Protein AF-A0A960BAF8-F1 (afdb_monomer_lite)

pLDDT: mean 90.27, std 12.0, range [37.5, 98.38]

Secondary structure (DSSP, 8-state):
-HHHHTT-----------TT------EETTEEPPHHHHHHHHHHHHHHHHHHHHHHTTS--SB-TTSPBPSS-HHHHHHHHHHHHHT---

Sequence (90 aa):
KAFTDAGIIVMAGTEHNTLDRIPIEVACVDGPASASARKAFWEATCVVAAHQHEVGEGRPGYVDRAGVRTAIPTAALVELGSALITKEHR

Structure (mmCIF, N/CA/C/O backbone):
data_AF-A0A960BAF8-F1
#
_entry.id   AF-A0A960BAF8-F1
#
loop_
_atom_site.group_PDB
_atom_site.id
_atom_site.type_symbol
_atom_site.label_atom_id
_atom_site.label_alt_id
_atom_site.label_comp_id
_atom_site.label_asym_id
_atom_site.label_entity_id
_atom_site.label_seq_id
_atom_site.pdbx_PDB_ins_code
_atom_site.Cartn_x
_atom_site.Cartn_y
_atom_site.Cartn_z
_atom_site.occupancy
_atom_site.B_iso_or_equiv
_atom_site.auth_seq_id
_atom_site.auth_comp_id
_atom_site.auth_asym_id
_atom_site.auth_atom_id
_atom_site.pdbx_PDB_model_num
ATOM 1 N N . LYS A 1 1 ? -2.553 -11.349 -9.995 1.00 59.16 1 LYS A N 1
ATOM 2 C CA . LYS A 1 1 ? -3.956 -11.767 -9.769 1.00 59.16 1 LYS A CA 1
ATOM 3 C C . LYS A 1 1 ? -4.076 -12.722 -8.587 1.00 59.16 1 LYS A C 1
ATOM 5 O O . LYS A 1 1 ? -4.766 -12.355 -7.658 1.00 59.16 1 LYS A O 1
ATOM 10 N N . ALA A 1 2 ? -3.307 -13.818 -8.515 1.00 80.38 2 ALA A N 1
ATOM 11 C CA . ALA A 1 2 ? -3.355 -14.765 -7.384 1.00 80.38 2 ALA A CA 1
ATOM 12 C C . ALA A 1 2 ? -3.439 -14.123 -5.975 1.00 80.38 2 ALA A C 1
ATOM 14 O O . ALA A 1 2 ? -4.324 -14.474 -5.208 1.00 80.38 2 ALA A O 1
ATOM 15 N N . PHE A 1 3 ? -2.583 -13.142 -5.654 1.00 85.88 3 PHE A N 1
ATOM 16 C CA . PHE A 1 3 ? -2.620 -12.459 -4.350 1.00 85.88 3 PHE A CA 1
ATOM 17 C C . PHE A 1 3 ? -3.848 -11.558 -4.158 1.00 85.88 3 PHE A C 1
ATOM 19 O O . PHE A 1 3 ? -4.547 -11.678 -3.157 1.00 85.88 3 PHE A O 1
ATOM 26 N N . THR A 1 4 ? -4.148 -10.690 -5.126 1.00 81.69 4 THR A N 1
ATOM 27 C CA . THR A 1 4 ? -5.285 -9.759 -5.038 1.00 81.69 4 THR A CA 1
ATOM 28 C C . THR A 1 4 ? -6.624 -10.488 -4.989 1.00 81.69 4 THR A C 1
ATOM 30 O O . THR A 1 4 ? -7.515 -10.083 -4.250 1.00 81.69 4 THR A O 1
ATOM 33 N N . ASP A 1 5 ? -6.747 -11.592 -5.726 1.00 85.38 5 ASP A N 1
ATOM 34 C CA . ASP A 1 5 ? -7.950 -12.428 -5.748 1.00 85.38 5 ASP A CA 1
ATOM 35 C C . ASP A 1 5 ? -8.118 -13.191 -4.419 1.00 85.38 5 ASP A C 1
ATOM 37 O O . ASP A 1 5 ? -9.236 -13.487 -4.011 1.00 85.38 5 ASP A O 1
ATOM 41 N N . ALA A 1 6 ? -7.015 -13.441 -3.702 1.00 89.38 6 ALA A N 1
ATOM 42 C CA . ALA A 1 6 ? -7.007 -13.977 -2.341 1.00 89.38 6 ALA A CA 1
ATOM 43 C C . ALA A 1 6 ? -7.219 -12.901 -1.251 1.00 89.38 6 ALA A C 1
ATOM 45 O O . ALA A 1 6 ? -7.098 -13.197 -0.064 1.00 89.38 6 ALA A O 1
ATOM 46 N N . GLY A 1 7 ? -7.506 -11.649 -1.628 1.00 86.75 7 GLY A N 1
ATOM 47 C CA . GLY A 1 7 ? -7.693 -10.542 -0.685 1.00 86.75 7 GLY A CA 1
ATOM 48 C C . GLY A 1 7 ? -6.393 -9.969 -0.107 1.00 86.75 7 GLY A C 1
ATOM 49 O O . GLY A 1 7 ? -6.438 -9.201 0.852 1.00 86.75 7 GLY A O 1
ATOM 50 N N . ILE A 1 8 ? -5.238 -10.314 -0.683 1.00 91.19 8 ILE A N 1
ATOM 51 C CA . ILE A 1 8 ? -3.924 -9.815 -0.267 1.00 91.19 8 ILE A CA 1
ATOM 52 C C . ILE A 1 8 ? -3.570 -8.581 -1.102 1.00 91.19 8 ILE A C 1
ATOM 54 O O . ILE A 1 8 ? -3.485 -8.649 -2.332 1.00 91.19 8 ILE A O 1
ATOM 58 N N . ILE A 1 9 ? -3.319 -7.455 -0.431 1.00 94.69 9 ILE A N 1
ATOM 59 C CA . ILE A 1 9 ? -2.721 -6.274 -1.063 1.00 94.69 9 ILE A CA 1
ATOM 60 C C . ILE A 1 9 ? -1.202 -6.440 -1.119 1.00 94.69 9 ILE A C 1
ATOM 62 O O . ILE A 1 9 ? -0.588 -6.927 -0.171 1.00 94.69 9 ILE A O 1
ATOM 66 N N . VAL A 1 10 ? -0.592 -6.036 -2.230 1.00 94.50 10 VAL A N 1
ATOM 67 C CA . VAL A 1 10 ? 0.859 -6.117 -2.424 1.00 94.50 10 VAL A CA 1
ATOM 68 C C . VAL A 1 10 ? 1.359 -4.733 -2.784 1.00 94.50 10 VAL A C 1
ATOM 70 O O . VAL A 1 10 ? 0.975 -4.192 -3.817 1.00 94.50 10 VAL A O 1
ATOM 73 N N . MET A 1 11 ? 2.215 -4.178 -1.935 1.00 93.94 11 MET A N 1
ATOM 74 C CA . MET A 1 11 ? 2.928 -2.936 -2.204 1.00 93.94 11 MET A CA 1
ATOM 75 C C . MET A 1 11 ? 4.353 -3.257 -2.644 1.00 93.94 11 MET A C 1
ATOM 77 O O . MET A 1 11 ? 4.954 -4.209 -2.149 1.00 93.94 11 MET A O 1
ATOM 81 N N . ALA A 1 12 ? 4.896 -2.443 -3.541 1.00 92.38 12 ALA A N 1
ATOM 82 C CA . ALA A 1 12 ? 6.318 -2.423 -3.832 1.00 92.38 12 ALA A CA 1
ATOM 83 C C . ALA A 1 12 ? 6.827 -0.986 -3.763 1.00 92.38 12 ALA A C 1
ATOM 85 O O . ALA A 1 12 ? 6.127 -0.046 -4.137 1.00 92.38 12 ALA A O 1
ATOM 86 N N . GLY A 1 13 ? 8.060 -0.843 -3.303 1.00 88.62 13 GLY A N 1
ATOM 87 C CA . GLY A 1 13 ? 8.805 0.402 -3.291 1.00 88.62 13 GLY A CA 1
ATOM 88 C C . GLY A 1 13 ? 10.284 0.081 -3.430 1.00 88.62 13 GLY A C 1
ATOM 89 O O . GLY A 1 13 ? 10.705 -1.059 -3.222 1.00 88.62 13 GLY A O 1
ATOM 90 N N . THR A 1 14 ? 11.073 1.073 -3.813 1.00 86.56 14 THR A N 1
ATOM 91 C CA . THR A 1 14 ? 12.527 0.941 -3.846 1.00 86.56 14 THR A CA 1
ATOM 92 C C . THR A 1 14 ? 13.096 1.261 -2.473 1.00 86.56 14 THR A C 1
ATOM 94 O O . THR A 1 14 ? 12.717 2.265 -1.870 1.00 86.56 14 THR A O 1
ATOM 97 N N . GLU A 1 15 ? 14.051 0.467 -1.997 1.00 76.56 15 GLU A N 1
ATOM 98 C CA . GLU A 1 15 ? 14.870 0.837 -0.843 1.00 76.56 15 GLU A CA 1
ATOM 99 C C . GLU A 1 15 ? 15.907 1.882 -1.289 1.00 76.56 15 GLU A C 1
ATOM 101 O O . GLU A 1 15 ? 17.069 1.581 -1.549 1.00 76.56 15 GLU A O 1
ATOM 106 N N . HIS A 1 16 ? 15.455 3.122 -1.475 1.00 71.25 16 HIS A N 1
ATOM 107 C CA . HIS A 1 16 ? 16.309 4.243 -1.849 1.00 71.25 16 HIS A CA 1
ATOM 108 C C . HIS A 1 16 ? 16.118 5.382 -0.850 1.00 71.25 16 HIS A C 1
ATOM 110 O O . HIS A 1 16 ? 15.244 6.228 -1.002 1.00 71.25 16 HIS A O 1
ATOM 116 N N . ASN A 1 17 ? 16.938 5.380 0.200 1.00 66.38 17 ASN A N 1
ATOM 117 C CA . ASN A 1 17 ? 16.852 6.330 1.313 1.00 66.38 17 ASN A CA 1
ATOM 118 C C . ASN A 1 17 ? 17.933 7.423 1.224 1.00 66.38 17 ASN A C 1
ATOM 120 O O . ASN A 1 17 ? 18.596 7.733 2.214 1.00 66.38 17 ASN A O 1
ATOM 124 N N . THR A 1 18 ? 18.153 7.993 0.037 1.00 70.88 18 THR A N 1
ATOM 125 C CA . THR A 1 18 ? 19.061 9.141 -0.123 1.00 70.88 18 THR A CA 1
ATOM 126 C C . THR A 1 18 ? 18.410 10.421 0.409 1.00 70.88 18 THR A C 1
ATOM 128 O O . THR A 1 18 ? 17.188 10.580 0.365 1.00 70.88 18 THR A O 1
ATOM 131 N N . LEU A 1 19 ? 19.224 11.355 0.919 1.00 73.00 19 LEU A N 1
ATOM 132 C CA . LEU A 1 19 ? 18.740 12.647 1.435 1.00 73.00 19 LEU A CA 1
ATOM 133 C C . LEU A 1 19 ? 17.956 13.441 0.381 1.00 73.00 19 LEU A C 1
ATOM 135 O O . LEU A 1 19 ? 17.026 14.166 0.730 1.00 73.00 19 LEU A O 1
ATOM 139 N N . ASP A 1 20 ? 18.301 13.248 -0.890 1.00 76.19 20 ASP A N 1
ATOM 140 C CA . ASP A 1 20 ? 17.730 13.961 -2.029 1.00 76.19 20 ASP A CA 1
ATOM 141 C C . ASP A 1 20 ? 16.313 13.485 -2.395 1.00 76.19 20 ASP A C 1
ATOM 143 O O . ASP A 1 20 ? 15.658 14.111 -3.227 1.00 76.19 20 ASP A O 1
ATOM 147 N N . ARG A 1 21 ? 15.818 12.398 -1.772 1.00 74.00 21 ARG A N 1
ATOM 148 C CA . ARG A 1 21 ? 14.465 11.838 -1.979 1.00 74.00 21 ARG A CA 1
ATOM 149 C C . ARG A 1 21 ? 14.124 11.632 -3.458 1.00 74.00 21 ARG A C 1
ATOM 151 O O . ARG A 1 21 ? 12.985 11.836 -3.878 1.00 74.00 21 ARG A O 1
ATOM 158 N N . ILE A 1 22 ? 15.122 11.244 -4.248 1.00 79.62 22 ILE A N 1
ATOM 159 C CA . ILE A 1 22 ? 14.962 11.046 -5.687 1.00 79.62 22 ILE A CA 1
ATOM 160 C C . ILE A 1 22 ? 14.025 9.849 -5.893 1.00 79.62 22 ILE A C 1
ATOM 162 O O . ILE A 1 22 ? 14.334 8.754 -5.413 1.00 79.62 22 ILE A O 1
ATOM 166 N N . PRO A 1 23 ? 12.885 10.024 -6.585 1.00 78.44 23 PRO A N 1
ATOM 167 C CA . PRO A 1 23 ? 11.982 8.920 -6.847 1.00 78.44 23 PRO A CA 1
ATOM 168 C C . PRO A 1 23 ? 12.642 7.944 -7.820 1.00 78.44 23 PRO A C 1
ATOM 170 O O . PRO A 1 23 ? 13.117 8.338 -8.886 1.00 78.44 23 PRO A O 1
ATOM 173 N N . ILE A 1 24 ? 12.643 6.662 -7.462 1.00 84.69 24 ILE A N 1
ATOM 174 C CA . ILE A 1 24 ? 13.061 5.583 -8.353 1.00 84.69 24 ILE A CA 1
ATOM 175 C C . ILE A 1 24 ? 11.831 4.759 -8.710 1.00 84.69 24 ILE A C 1
ATOM 177 O O . ILE A 1 24 ? 11.079 4.314 -7.842 1.00 84.69 24 ILE A O 1
ATOM 181 N N . GLU A 1 25 ? 11.620 4.566 -10.008 1.00 87.06 25 GLU A N 1
ATOM 182 C CA . GLU A 1 25 ? 10.543 3.720 -10.497 1.00 87.06 25 GLU A CA 1
ATOM 183 C C . GLU A 1 25 ? 10.833 2.246 -10.183 1.00 87.06 25 GLU A C 1
ATOM 185 O O . GLU A 1 25 ? 11.929 1.736 -10.422 1.00 87.06 25 GLU A O 1
ATOM 190 N N . VAL A 1 26 ? 9.829 1.539 -9.659 1.00 90.38 26 VAL A N 1
ATOM 191 C CA . VAL A 1 26 ? 9.911 0.090 -9.452 1.00 90.38 26 VAL A CA 1
ATOM 192 C C . VAL A 1 26 ? 9.877 -0.612 -10.811 1.00 90.38 26 VAL A C 1
ATOM 194 O O . VAL A 1 26 ? 8.866 -0.581 -11.516 1.00 90.38 26 VAL A O 1
ATOM 197 N N . ALA A 1 27 ? 10.961 -1.307 -11.142 1.00 91.81 27 ALA A N 1
ATOM 198 C CA . ALA A 1 27 ? 11.109 -2.080 -12.369 1.00 91.81 27 ALA A CA 1
ATOM 199 C C . ALA A 1 27 ? 11.618 -3.503 -12.086 1.00 91.81 27 ALA A C 1
ATOM 201 O O . ALA A 1 27 ? 12.133 -3.804 -11.009 1.00 91.81 27 ALA A O 1
ATOM 202 N N . CYS A 1 28 ? 11.449 -4.388 -13.064 1.00 92.19 28 CYS A N 1
ATOM 203 C CA . CYS A 1 28 ? 12.067 -5.707 -13.096 1.00 92.19 28 CYS A CA 1
ATOM 204 C C . CYS A 1 28 ? 13.470 -5.608 -13.723 1.00 92.19 28 CYS A C 1
ATOM 206 O O . CYS A 1 28 ? 13.782 -4.658 -14.440 1.00 92.19 28 CYS A O 1
ATOM 208 N N . VAL A 1 29 ? 14.326 -6.602 -13.471 1.00 90.56 29 VAL A N 1
ATOM 209 C CA . VAL A 1 29 ? 15.700 -6.640 -14.018 1.00 90.56 29 VAL A CA 1
ATOM 210 C C . VAL A 1 29 ? 15.706 -6.621 -15.553 1.00 90.56 29 VAL A C 1
ATOM 212 O O . VAL A 1 29 ? 16.630 -6.103 -16.170 1.00 90.56 29 VAL A O 1
ATOM 215 N N . ASP A 1 30 ? 14.664 -7.171 -16.166 1.00 93.94 30 ASP A N 1
ATOM 216 C CA . ASP A 1 30 ? 14.483 -7.346 -17.604 1.00 93.94 30 ASP A CA 1
ATOM 217 C C . ASP A 1 30 ? 13.489 -6.351 -18.231 1.00 93.94 30 ASP A C 1
ATOM 219 O O . ASP A 1 30 ? 13.149 -6.482 -19.407 1.00 93.94 30 ASP A O 1
ATOM 223 N N . GLY A 1 31 ? 13.028 -5.339 -17.486 1.00 94.50 31 GLY A N 1
ATOM 224 C CA . GLY A 1 31 ? 12.132 -4.313 -18.019 1.00 94.50 31 GLY A CA 1
ATOM 225 C C . GLY A 1 31 ? 11.141 -3.745 -17.000 1.00 94.50 31 GLY A C 1
ATOM 226 O O . GLY A 1 31 ? 11.278 -3.943 -15.797 1.00 94.50 31 GLY A O 1
ATOM 227 N N . PRO A 1 32 ? 10.113 -3.008 -17.448 1.00 94.94 32 PRO A N 1
ATOM 228 C CA . PRO A 1 32 ? 9.129 -2.427 -16.543 1.00 94.94 32 PRO A CA 1
ATOM 229 C C . PRO A 1 32 ? 8.284 -3.508 -15.859 1.00 94.94 32 PRO A C 1
ATOM 231 O O . PRO A 1 32 ? 7.949 -4.534 -16.456 1.00 94.94 32 PRO A O 1
ATOM 234 N N . ALA A 1 33 ? 7.837 -3.237 -14.631 1.00 93.94 33 ALA A N 1
ATOM 235 C CA . ALA A 1 33 ? 6.852 -4.090 -13.974 1.00 93.94 33 ALA A CA 1
ATOM 236 C C . ALA A 1 33 ? 5.574 -4.200 -14.828 1.00 93.94 33 ALA A C 1
ATOM 238 O O . ALA A 1 33 ? 5.131 -3.220 -15.436 1.00 93.94 33 ALA A O 1
ATOM 239 N N . SER A 1 34 ? 4.944 -5.381 -14.854 1.00 93.69 34 SER A N 1
ATOM 240 C CA . SER A 1 34 ? 3.702 -5.605 -15.614 1.00 93.69 34 SER A CA 1
ATOM 241 C C . SER A 1 34 ? 2.594 -4.613 -15.230 1.00 93.69 34 SER A C 1
ATOM 243 O O . SER A 1 34 ? 2.507 -4.178 -14.081 1.00 93.69 34 SER A O 1
ATOM 245 N N . ALA A 1 35 ? 1.677 -4.306 -16.155 1.00 93.81 35 ALA A N 1
ATOM 246 C CA . ALA A 1 35 ? 0.558 -3.397 -15.877 1.00 93.81 35 ALA A CA 1
ATOM 247 C C . ALA A 1 35 ? -0.291 -3.845 -14.673 1.00 93.81 35 ALA A C 1
ATOM 249 O O . ALA A 1 35 ? -0.704 -3.021 -13.860 1.00 93.81 35 ALA A O 1
ATOM 250 N N . SER A 1 36 ? -0.493 -5.157 -14.510 1.00 93.06 36 SER A N 1
ATOM 251 C CA . SER A 1 36 ? -1.185 -5.713 -13.346 1.00 93.06 36 SER A CA 1
ATOM 252 C C . SER A 1 36 ? -0.424 -5.520 -12.037 1.00 93.06 36 SER A C 1
ATOM 254 O O . SER A 1 36 ? -1.055 -5.270 -11.015 1.00 93.06 36 SER A O 1
ATOM 256 N N . ALA A 1 37 ? 0.908 -5.633 -12.056 1.00 93.31 37 ALA A N 1
ATOM 257 C CA . ALA A 1 37 ? 1.729 -5.410 -10.870 1.00 93.31 37 ALA A CA 1
ATOM 258 C C . ALA A 1 37 ? 1.717 -3.929 -10.481 1.00 93.31 37 ALA A C 1
ATOM 260 O O . ALA A 1 37 ? 1.398 -3.612 -9.343 1.00 93.31 37 ALA A O 1
ATOM 261 N N . ARG A 1 38 ? 1.932 -3.022 -11.445 1.00 94.06 38 ARG A N 1
ATOM 262 C CA . ARG A 1 38 ? 1.861 -1.571 -11.209 1.00 94.06 38 ARG A CA 1
ATOM 263 C C . ARG A 1 38 ? 0.511 -1.145 -10.633 1.00 94.06 38 ARG A C 1
ATOM 265 O O . ARG A 1 38 ? 0.476 -0.375 -9.681 1.00 94.06 38 ARG A O 1
ATOM 272 N N . LYS A 1 39 ? -0.592 -1.689 -11.164 1.00 94.88 39 LYS A N 1
ATOM 273 C CA . LYS A 1 39 ? -1.937 -1.455 -10.619 1.00 94.88 39 LYS A CA 1
ATOM 274 C C . LYS A 1 39 ? -2.044 -1.920 -9.162 1.00 94.88 39 LYS A C 1
ATOM 276 O O . LYS A 1 39 ? -2.509 -1.154 -8.328 1.00 94.88 39 LYS A O 1
ATOM 281 N N . ALA A 1 40 ? -1.592 -3.138 -8.855 1.00 95.38 40 ALA A N 1
ATOM 282 C CA . ALA A 1 40 ? -1.633 -3.668 -7.492 1.00 95.38 40 ALA A CA 1
ATOM 283 C C . ALA A 1 40 ? -0.783 -2.833 -6.519 1.00 95.38 40 ALA A C 1
ATOM 285 O O . ALA A 1 40 ? -1.251 -2.520 -5.427 1.00 95.38 40 ALA A O 1
ATOM 286 N N . PHE A 1 41 ? 0.421 -2.425 -6.935 1.00 95.56 41 PHE A N 1
ATOM 287 C CA . PHE A 1 41 ? 1.308 -1.582 -6.131 1.00 95.56 41 PHE A CA 1
ATOM 288 C C . PHE A 1 41 ? 0.662 -0.231 -5.832 1.00 95.56 41 PHE A C 1
ATOM 290 O O . PHE A 1 41 ? 0.623 0.175 -4.676 1.00 95.56 41 PHE A O 1
ATOM 297 N N . TRP A 1 42 ? 0.090 0.423 -6.846 1.00 95.62 42 TRP A N 1
ATOM 298 C CA . TRP A 1 42 ? -0.623 1.688 -6.675 1.00 95.62 42 TRP A CA 1
ATOM 299 C C . TRP A 1 42 ? -1.806 1.569 -5.707 1.00 95.62 42 TRP A C 1
ATOM 301 O O . TRP A 1 42 ? -1.940 2.374 -4.786 1.00 95.62 42 TRP A O 1
ATOM 311 N N . GLU A 1 43 ? -2.645 0.545 -5.875 1.00 97.19 43 GLU A N 1
ATOM 312 C CA . GLU A 1 43 ? -3.795 0.314 -4.996 1.00 97.19 43 GLU A CA 1
ATOM 313 C C . GLU A 1 43 ? -3.356 0.050 -3.551 1.00 97.19 43 GLU A C 1
ATOM 315 O O . GLU A 1 43 ? -3.933 0.611 -2.622 1.00 97.19 43 GLU A O 1
ATOM 320 N N . ALA A 1 44 ? -2.301 -0.741 -3.341 1.00 97.44 44 ALA A N 1
ATOM 321 C CA . ALA A 1 44 ? -1.758 -0.984 -2.008 1.00 97.44 44 ALA A CA 1
ATOM 322 C C . ALA A 1 44 ? -1.171 0.289 -1.373 1.00 97.44 44 ALA A C 1
ATOM 324 O O . ALA A 1 44 ? -1.393 0.532 -0.186 1.00 97.44 44 ALA A O 1
ATOM 325 N N . THR A 1 45 ? -0.483 1.130 -2.152 1.00 96.81 45 THR A N 1
ATOM 326 C CA .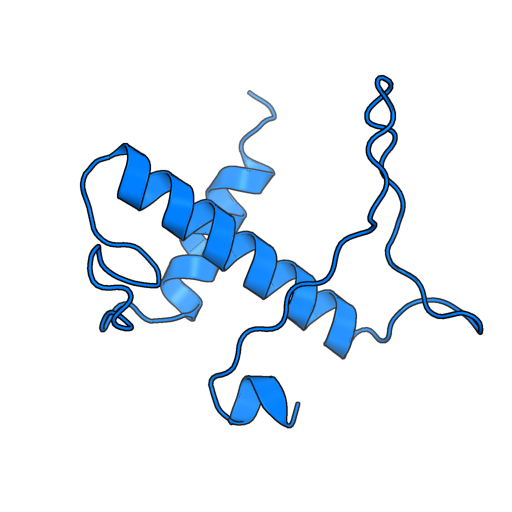 THR A 1 45 ? -0.001 2.443 -1.695 1.00 96.81 45 THR A CA 1
ATOM 327 C C . THR A 1 45 ? -1.160 3.339 -1.263 1.00 96.81 45 THR A C 1
ATOM 329 O O . THR A 1 45 ? -1.099 3.930 -0.186 1.00 96.81 45 THR A O 1
ATOM 332 N N . CYS A 1 46 ? -2.256 3.378 -2.030 1.00 98.00 46 CYS A N 1
ATOM 333 C CA . CYS A 1 46 ? -3.469 4.102 -1.640 1.00 98.00 46 CYS A CA 1
ATOM 334 C C . CYS A 1 46 ? -4.041 3.566 -0.319 1.00 98.00 46 CYS A C 1
ATOM 336 O O . CYS A 1 46 ? -4.334 4.342 0.587 1.00 98.00 46 CYS A O 1
ATOM 338 N N . VAL A 1 47 ? -4.145 2.242 -0.166 1.00 98.31 47 VAL A N 1
ATOM 339 C CA . VAL A 1 47 ? -4.641 1.627 1.075 1.00 98.31 47 VAL A CA 1
ATOM 340 C C . VAL A 1 47 ? -3.789 2.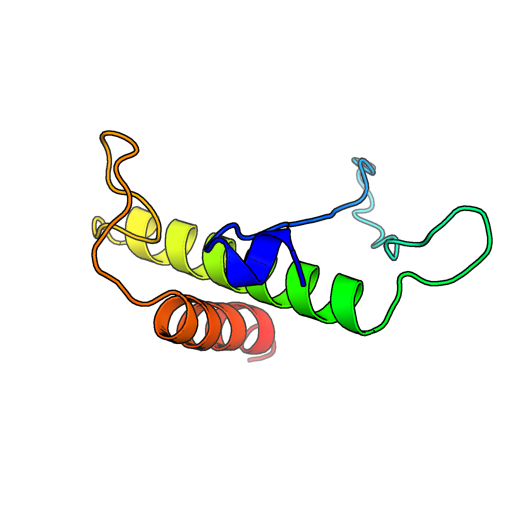018 2.283 1.00 98.31 47 VAL A C 1
ATOM 342 O O . VAL A 1 47 ? -4.339 2.306 3.346 1.00 98.31 47 VAL A O 1
ATOM 345 N N . VAL A 1 48 ? -2.463 2.067 2.136 1.00 97.69 48 VAL A N 1
ATOM 346 C CA . VAL A 1 48 ? -1.581 2.500 3.225 1.00 97.69 48 VAL A CA 1
ATOM 347 C C . VAL A 1 48 ? -1.715 3.990 3.509 1.00 97.69 48 VAL A C 1
ATOM 349 O O . VAL A 1 48 ? -1.824 4.343 4.678 1.00 97.69 48 VAL A O 1
ATOM 352 N N . ALA A 1 49 ? -1.804 4.853 2.495 1.00 97.81 49 ALA A N 1
ATOM 353 C CA . ALA A 1 49 ? -2.057 6.280 2.705 1.00 97.81 49 ALA A CA 1
ATOM 354 C C . ALA A 1 49 ? -3.376 6.521 3.464 1.00 97.81 49 ALA A C 1
ATOM 356 O O . ALA A 1 49 ? -3.395 7.248 4.457 1.00 97.81 49 ALA A O 1
ATOM 357 N N . ALA A 1 50 ? -4.456 5.846 3.060 1.00 98.31 50 ALA A N 1
ATOM 358 C CA . ALA A 1 50 ? -5.740 5.895 3.756 1.00 98.31 50 ALA A CA 1
ATOM 359 C C . ALA A 1 50 ? -5.637 5.373 5.195 1.00 98.31 50 ALA A C 1
ATOM 361 O O . ALA A 1 50 ? -6.161 5.994 6.113 1.00 98.31 50 ALA A O 1
ATOM 362 N N . HIS A 1 51 ? -4.933 4.258 5.417 1.00 98.25 51 HIS A N 1
ATOM 363 C CA . HIS A 1 51 ? -4.729 3.728 6.763 1.00 98.25 51 HIS A CA 1
ATOM 364 C C . HIS A 1 51 ? -3.981 4.715 7.664 1.00 98.25 51 HIS A C 1
ATOM 366 O O . HIS A 1 51 ? -4.424 4.947 8.785 1.00 98.25 51 HIS A O 1
ATOM 372 N N . GLN A 1 52 ? -2.892 5.316 7.178 1.00 98.00 52 GLN A N 1
ATOM 373 C CA . GLN A 1 52 ? -2.129 6.301 7.946 1.00 98.00 52 GLN A CA 1
ATOM 374 C C . GLN A 1 52 ? -2.962 7.551 8.253 1.00 98.00 52 GLN A C 1
ATOM 376 O O . GLN A 1 52 ? -2.914 8.050 9.375 1.00 98.00 52 GLN A O 1
ATOM 381 N N . HIS A 1 53 ? -3.769 8.020 7.296 1.00 98.00 53 HIS A N 1
ATOM 382 C CA . HIS A 1 53 ? -4.686 9.140 7.508 1.00 98.00 53 HIS A CA 1
ATOM 383 C C . HIS A 1 53 ? -5.720 8.839 8.601 1.00 98.00 53 HIS A C 1
ATOM 385 O O . HIS A 1 53 ? -5.833 9.593 9.561 1.00 98.00 53 HIS A O 1
ATOM 391 N N . GLU A 1 54 ? -6.432 7.714 8.500 1.00 98.25 54 GLU A N 1
ATOM 392 C CA . GLU A 1 54 ? -7.445 7.325 9.489 1.00 98.25 54 GLU A CA 1
ATOM 393 C C . GLU A 1 54 ? -6.841 7.159 10.889 1.00 98.25 54 GLU A C 1
ATOM 395 O O . GLU A 1 54 ? -7.391 7.678 11.861 1.00 98.25 54 GLU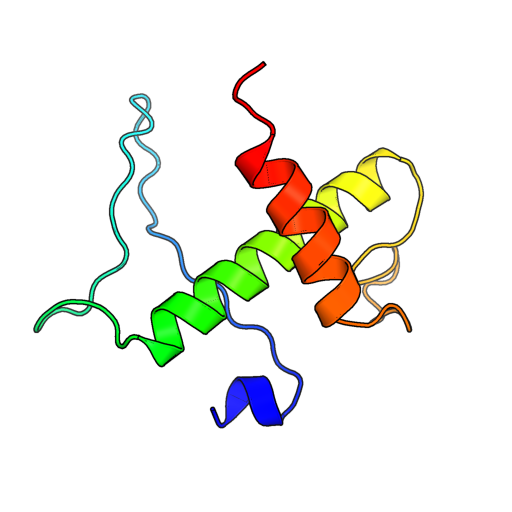 A O 1
ATOM 400 N N . VAL A 1 55 ? -5.674 6.511 10.988 1.00 98.12 55 VAL A N 1
ATOM 401 C CA . VAL A 1 55 ? -4.955 6.342 12.261 1.00 98.12 55 VAL A CA 1
ATOM 402 C C . VAL A 1 55 ? -4.545 7.691 12.855 1.00 98.12 55 VAL A C 1
ATOM 404 O O . VAL A 1 55 ? -4.695 7.883 14.062 1.00 98.12 55 VAL A O 1
ATOM 407 N N . GLY A 1 56 ? -4.075 8.633 12.030 1.00 97.44 56 GLY A N 1
ATOM 408 C CA . GLY A 1 56 ? -3.752 9.999 12.459 1.00 97.44 56 GLY A CA 1
ATOM 409 C C . GLY A 1 56 ? -4.956 10.748 13.036 1.00 97.44 56 GLY A C 1
ATOM 410 O O . GLY A 1 56 ? -4.810 11.525 13.975 1.00 97.44 56 GLY A O 1
ATOM 411 N N . GLU A 1 57 ? -6.153 10.436 12.547 1.00 97.25 57 GLU A N 1
ATOM 412 C CA . GLU A 1 57 ? -7.427 10.982 13.018 1.00 97.25 57 GLU A CA 1
ATOM 413 C C . GLU A 1 57 ? -8.056 10.181 14.181 1.00 97.25 57 GLU A C 1
ATOM 415 O O . GLU A 1 57 ? -9.194 10.433 14.585 1.00 97.25 57 GLU A O 1
ATOM 420 N N . GLY A 1 58 ? -7.351 9.178 14.715 1.00 97.06 58 GLY A N 1
ATOM 421 C CA . GLY A 1 58 ? -7.839 8.327 15.804 1.00 97.06 58 GLY A CA 1
ATOM 422 C C . GLY A 1 58 ? -8.904 7.302 15.392 1.00 97.06 58 GLY A C 1
ATOM 423 O O . GLY A 1 58 ? -9.549 6.711 16.260 1.00 97.06 58 GLY A O 1
ATOM 424 N N . ARG A 1 59 ? -9.095 7.070 14.088 1.00 97.25 59 ARG A N 1
ATOM 425 C CA . ARG A 1 59 ? -10.025 6.083 13.521 1.00 97.25 59 ARG A CA 1
ATOM 426 C C . ARG A 1 59 ? -9.263 4.850 13.004 1.00 97.25 59 ARG A C 1
ATOM 428 O O . ARG A 1 59 ? -8.077 4.930 12.690 1.00 97.25 59 ARG A O 1
ATOM 435 N N . PRO A 1 60 ? -9.894 3.666 12.934 1.00 97.56 60 PRO A N 1
ATOM 436 C CA . PRO A 1 60 ? -9.242 2.487 12.374 1.00 97.56 60 PRO A CA 1
ATOM 437 C C . PRO A 1 60 ? -9.199 2.555 10.837 1.00 97.56 60 PRO A C 1
ATOM 439 O O . PRO A 1 60 ? -10.182 2.918 10.197 1.00 97.56 60 PRO A O 1
ATOM 442 N N . GLY A 1 61 ? -8.070 2.159 10.242 1.00 98.00 61 GLY A N 1
ATOM 443 C CA . GLY A 1 61 ? -7.886 2.108 8.785 1.00 98.00 61 GLY A CA 1
ATOM 444 C C . GLY A 1 61 ? -8.017 0.689 8.220 1.00 98.00 61 GLY A C 1
ATOM 445 O O . GLY A 1 61 ? -8.954 -0.039 8.538 1.00 98.00 61 GLY A O 1
ATOM 446 N N . TYR A 1 62 ? -7.055 0.258 7.392 1.00 97.88 62 TYR A N 1
ATOM 447 C CA . TYR A 1 62 ? -7.005 -1.121 6.873 1.00 97.88 62 TYR A CA 1
ATOM 448 C C . TYR A 1 62 ? -6.996 -2.177 7.995 1.00 97.88 62 TYR A C 1
ATOM 450 O O . TYR A 1 62 ? -7.755 -3.148 7.949 1.00 97.88 62 TYR A O 1
ATOM 458 N N . VAL A 1 63 ? -6.196 -1.951 9.035 1.00 97.69 63 VAL A N 1
ATOM 459 C CA . VAL A 1 63 ? -6.230 -2.709 10.291 1.00 97.69 63 VAL A CA 1
ATOM 460 C C . VAL A 1 63 ? -6.550 -1.784 11.462 1.00 97.69 63 VAL A C 1
ATOM 462 O O . VAL A 1 63 ? -6.355 -0.568 11.373 1.00 97.69 63 VAL A O 1
ATOM 465 N N . ASP A 1 64 ? -7.061 -2.358 12.545 1.00 97.25 64 ASP A N 1
ATOM 466 C CA . ASP A 1 64 ? -7.231 -1.668 13.819 1.00 97.25 64 ASP A CA 1
ATOM 467 C C . ASP A 1 64 ? -5.933 -1.661 14.651 1.00 97.25 64 ASP A C 1
ATOM 469 O O . ASP A 1 64 ? -4.874 -2.123 14.220 1.00 97.25 64 ASP A O 1
ATOM 473 N N . ARG A 1 65 ? -6.011 -1.133 15.878 1.00 95.25 65 ARG A N 1
ATOM 474 C CA . ARG A 1 65 ? -4.865 -1.026 16.795 1.00 95.25 65 ARG A CA 1
ATOM 475 C C . ARG A 1 65 ? -4.314 -2.380 17.258 1.00 95.25 65 ARG A C 1
ATOM 477 O O . ARG A 1 65 ? -3.163 -2.443 17.678 1.00 95.25 65 ARG A O 1
ATOM 484 N N . ALA A 1 66 ? -5.118 -3.440 17.204 1.00 96.69 66 ALA A N 1
ATOM 485 C CA . ALA A 1 66 ? -4.68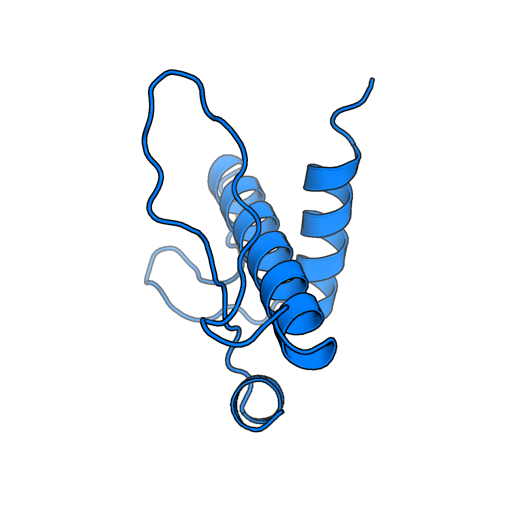6 -4.801 17.504 1.00 96.69 66 ALA A CA 1
ATOM 486 C C . ALA A 1 66 ? -4.091 -5.505 16.268 1.00 96.69 66 ALA A C 1
ATOM 488 O O . ALA A 1 66 ? -3.665 -6.654 16.365 1.00 96.69 66 ALA A O 1
ATOM 489 N N . GLY A 1 67 ? -4.047 -4.829 15.113 1.00 94.88 67 GLY A N 1
ATOM 490 C CA . GLY A 1 67 ? -3.590 -5.397 13.849 1.00 94.88 67 GLY A CA 1
ATOM 491 C C . GLY A 1 67 ? -4.645 -6.259 13.155 1.00 94.88 67 GLY A C 1
ATOM 492 O O . GLY A 1 67 ? -4.322 -6.9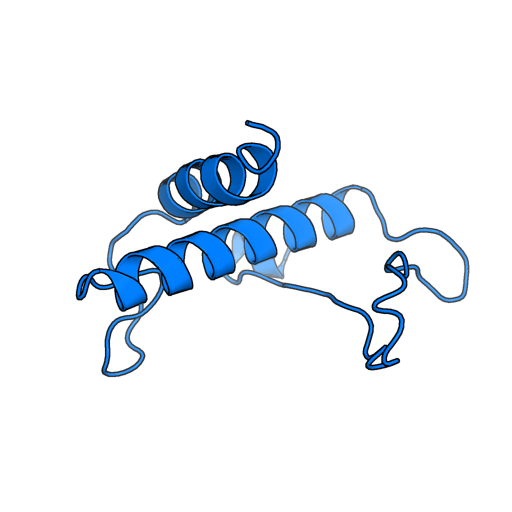63 12.198 1.00 94.88 67 GLY A O 1
ATOM 493 N N . VAL A 1 68 ? -5.904 -6.219 13.603 1.00 97.12 68 VAL A N 1
ATOM 494 C CA . VAL A 1 68 ? -6.989 -7.006 13.011 1.00 97.12 68 VAL A CA 1
ATOM 495 C C . VAL A 1 68 ? -7.550 -6.274 11.797 1.00 97.12 68 VAL A C 1
ATOM 497 O O . VAL A 1 68 ? -7.780 -5.064 11.825 1.00 97.12 68 VAL A O 1
ATOM 500 N N . ARG A 1 69 ? -7.779 -7.011 10.704 1.00 96.44 69 ARG A N 1
ATOM 501 C CA . ARG A 1 69 ? -8.379 -6.473 9.478 1.00 96.44 69 ARG A CA 1
ATOM 502 C C . ARG A 1 69 ? -9.778 -5.923 9.768 1.00 96.44 69 ARG A C 1
ATOM 504 O O . ARG A 1 69 ? -10.649 -6.653 10.232 1.00 96.44 69 ARG A O 1
ATOM 511 N N . THR A 1 70 ? -10.001 -4.652 9.445 1.00 97.38 70 THR A N 1
ATOM 512 C CA . THR A 1 70 ? -11.316 -4.012 9.597 1.00 97.38 70 THR A CA 1
ATOM 513 C C . THR A 1 70 ? -12.311 -4.469 8.524 1.00 97.38 70 THR A C 1
ATOM 515 O O . THR A 1 70 ? -11.932 -5.001 7.483 1.00 97.38 70 THR A O 1
ATOM 518 N N . ALA A 1 71 ? -13.604 -4.203 8.730 1.00 96.81 71 ALA A N 1
ATOM 519 C CA . ALA A 1 71 ? -14.640 -4.452 7.721 1.00 96.81 71 ALA A CA 1
ATOM 520 C C . ALA A 1 71 ? -14.662 -3.407 6.583 1.00 96.81 71 ALA A C 1
ATOM 522 O O . ALA A 1 71 ? -15.481 -3.510 5.671 1.00 96.81 71 ALA A O 1
ATOM 523 N N . ILE A 1 72 ? -13.786 -2.392 6.627 1.00 97.00 72 ILE A N 1
ATOM 524 C CA . ILE A 1 72 ? -13.740 -1.331 5.616 1.00 97.00 72 ILE A CA 1
ATOM 525 C C . ILE A 1 72 ? -13.335 -1.949 4.271 1.00 97.00 72 ILE A C 1
ATOM 527 O O . ILE A 1 72 ? -12.258 -2.550 4.197 1.00 97.00 72 ILE A O 1
ATOM 531 N N . PRO A 1 73 ? -14.134 -1.808 3.199 1.00 96.62 73 PRO A N 1
ATOM 532 C CA . PRO A 1 73 ? -13.794 -2.372 1.898 1.00 96.62 73 PRO A CA 1
ATOM 533 C C . PRO A 1 73 ? -12.471 -1.820 1.364 1.00 96.62 73 PRO A C 1
ATOM 535 O O . PRO A 1 73 ? -12.230 -0.615 1.405 1.00 96.62 73 PRO A O 1
ATOM 538 N N . THR A 1 74 ? -11.632 -2.686 0.786 1.00 96.19 74 THR A N 1
ATOM 539 C CA . THR A 1 74 ? -10.357 -2.263 0.180 1.00 96.19 74 THR A CA 1
ATOM 540 C C . THR A 1 74 ? -10.570 -1.181 -0.884 1.00 96.19 74 THR A C 1
ATOM 542 O O . THR A 1 74 ? -9.797 -0.235 -0.941 1.00 96.19 74 THR A O 1
ATOM 545 N N . ALA A 1 75 ? -11.653 -1.258 -1.666 1.00 96.81 75 ALA A N 1
ATOM 546 C CA . ALA A 1 75 ? -11.991 -0.242 -2.665 1.00 96.81 75 ALA A CA 1
ATOM 547 C C . ALA A 1 75 ? -12.223 1.157 -2.060 1.00 96.81 75 ALA A C 1
ATOM 549 O O . ALA A 1 75 ? -11.754 2.139 -2.625 1.00 96.81 75 ALA A O 1
ATOM 550 N N . ALA A 1 76 ? -12.867 1.249 -0.891 1.00 98.00 76 ALA A N 1
ATOM 551 C CA . ALA A 1 76 ? -13.082 2.526 -0.205 1.00 98.00 76 ALA A CA 1
ATOM 552 C C . ALA A 1 76 ? -11.757 3.130 0.294 1.00 98.00 76 ALA A C 1
ATOM 554 O O . ALA A 1 76 ? -11.537 4.335 0.208 1.00 98.00 76 ALA A O 1
ATOM 555 N N . LEU A 1 77 ? -10.837 2.280 0.763 1.00 98.25 77 LEU A N 1
ATOM 556 C CA . LEU A 1 77 ? -9.491 2.706 1.159 1.00 98.25 77 LEU A CA 1
ATOM 557 C C . LEU A 1 77 ? -8.650 3.138 -0.050 1.00 98.25 77 LEU A C 1
ATOM 559 O O . LEU A 1 77 ? -7.893 4.098 0.051 1.00 98.25 77 LEU A O 1
ATOM 563 N N . VAL A 1 78 ? -8.801 2.472 -1.200 1.00 98.12 78 VAL A N 1
ATOM 564 C CA . VAL A 1 78 ? -8.165 2.899 -2.456 1.00 98.12 78 VAL A CA 1
ATOM 565 C C . VAL A 1 78 ? -8.681 4.273 -2.883 1.00 98.12 78 VAL A C 1
ATOM 567 O O . VAL A 1 78 ? -7.875 5.128 -3.233 1.00 98.12 78 VAL A O 1
ATOM 570 N N . GLU A 1 79 ? -9.993 4.510 -2.823 1.00 98.38 79 GLU A N 1
ATOM 571 C CA . GLU A 1 79 ? -10.597 5.801 -3.173 1.00 98.38 79 GLU A CA 1
ATOM 572 C C . GLU A 1 79 ? -10.074 6.935 -2.281 1.00 98.38 79 GLU A C 1
ATOM 574 O O . GLU A 1 79 ? -9.542 7.926 -2.788 1.00 98.38 79 GLU A O 1
ATOM 579 N N . LEU A 1 80 ? -10.147 6.763 -0.956 1.00 98.12 80 LEU A N 1
ATOM 580 C CA . LEU A 1 80 ? -9.633 7.740 0.005 1.00 98.12 80 LEU A CA 1
ATOM 581 C C . LEU A 1 80 ? -8.131 7.989 -0.198 1.00 98.12 80 LEU A C 1
ATOM 583 O O . LEU A 1 80 ? -7.699 9.134 -0.306 1.00 98.12 80 LEU A O 1
ATOM 587 N N . GLY A 1 81 ? -7.336 6.923 -0.294 1.00 98.12 81 GLY A N 1
ATOM 588 C CA . GLY A 1 81 ? -5.891 7.006 -0.481 1.00 98.12 81 GLY A CA 1
ATOM 589 C C . GLY A 1 81 ? -5.492 7.699 -1.777 1.00 98.12 81 GLY A C 1
ATOM 590 O O . GLY A 1 81 ? -4.622 8.567 -1.774 1.00 98.12 81 GLY A O 1
ATOM 591 N N . SER A 1 82 ? -6.172 7.377 -2.879 1.00 98.06 82 SER A N 1
ATOM 592 C CA . SER A 1 82 ? -5.945 8.032 -4.165 1.00 98.06 82 SER A CA 1
ATOM 593 C C . SER A 1 82 ? -6.275 9.521 -4.087 1.00 98.06 82 SER A C 1
ATOM 595 O O . SER A 1 82 ? -5.554 10.331 -4.670 1.00 98.06 82 SER A O 1
ATOM 597 N N . ALA A 1 83 ? -7.329 9.905 -3.362 1.00 97.00 83 ALA A N 1
ATOM 598 C CA . ALA A 1 83 ? -7.670 11.307 -3.162 1.00 97.00 83 ALA A CA 1
ATOM 599 C C . ALA A 1 83 ? -6.624 12.037 -2.304 1.00 97.00 83 ALA A C 1
ATOM 601 O O . ALA A 1 83 ? -6.335 13.195 -2.584 1.00 97.00 83 ALA A O 1
ATOM 602 N N . LEU A 1 84 ? -6.039 11.380 -1.299 1.00 96.38 84 LEU A N 1
ATOM 603 C CA . LEU A 1 84 ? -4.976 11.950 -0.463 1.00 96.38 84 LEU A CA 1
ATOM 604 C C . LEU A 1 84 ? -3.686 12.178 -1.261 1.00 96.38 84 LEU A C 1
ATOM 606 O O . LEU A 1 84 ? -3.151 13.280 -1.238 1.00 96.38 84 LEU A O 1
ATOM 610 N N . ILE A 1 85 ? -3.231 11.171 -2.015 1.00 95.00 85 ILE A N 1
ATOM 611 C CA . ILE A 1 85 ? -1.973 11.238 -2.778 1.00 95.00 85 ILE A CA 1
ATOM 612 C C . ILE A 1 85 ? -2.059 12.264 -3.918 1.00 95.00 85 ILE A C 1
ATOM 614 O O . ILE A 1 85 ? -1.093 12.959 -4.210 1.00 95.00 85 ILE A O 1
ATOM 618 N N . THR A 1 86 ? -3.213 12.373 -4.581 1.00 92.62 86 THR A N 1
ATOM 619 C CA . THR A 1 86 ? -3.367 13.268 -5.744 1.00 92.62 86 THR A CA 1
ATOM 620 C C . THR A 1 86 ? -3.750 14.705 -5.381 1.00 92.62 86 THR A C 1
ATOM 622 O O . THR A 1 86 ? -3.609 15.593 -6.220 1.00 92.62 86 THR A O 1
ATOM 625 N N . LYS A 1 87 ? -4.217 14.970 -4.151 1.00 70.44 87 LYS A N 1
ATOM 626 C CA . LYS A 1 87 ? -4.606 16.321 -3.704 1.00 70.44 87 LYS A CA 1
ATOM 627 C C . LYS A 1 87 ? -3.436 17.237 -3.338 1.00 70.44 87 LYS A C 1
ATOM 629 O O . LYS A 1 87 ? -3.685 18.417 -3.111 1.00 70.44 87 LYS A O 1
ATOM 634 N N . GLU A 1 88 ? -2.191 16.769 -3.334 1.00 55.16 88 GLU A N 1
ATOM 635 C CA . GLU A 1 88 ? -1.015 17.546 -2.895 1.00 55.16 88 GLU A CA 1
ATOM 636 C C . GLU A 1 88 ? -0.542 18.646 -3.889 1.00 55.16 88 GLU A C 1
ATOM 638 O O . GLU A 1 88 ? 0.622 19.039 -3.911 1.00 55.16 88 GLU A O 1
ATOM 643 N N . HIS A 1 89 ? -1.453 19.194 -4.707 1.00 42.19 89 HIS A N 1
ATOM 644 C CA . HIS A 1 89 ? -1.243 20.356 -5.590 1.00 42.19 89 HIS A CA 1
ATOM 645 C C . HIS A 1 89 ? -2.302 21.458 -5.379 1.00 42.19 89 HIS A C 1
ATOM 647 O O . HIS A 1 89 ? -2.919 21.940 -6.334 1.00 42.19 89 HIS A O 1
ATOM 653 N N . ARG A 1 90 ? -2.523 21.878 -4.129 1.00 37.50 90 ARG A N 1
ATOM 654 C CA . ARG A 1 90 ? -3.168 23.163 -3.819 1.00 37.50 90 ARG A CA 1
ATOM 655 C C . ARG A 1 90 ? -2.446 23.901 -2.711 1.00 37.50 90 ARG A C 1
ATOM 657 O O . ARG A 1 90 ? -2.162 23.252 -1.685 1.00 37.50 9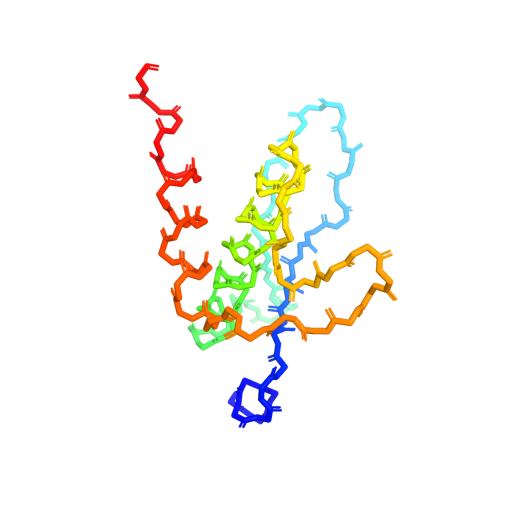0 ARG A O 1
#

Foldseek 3Di:
DVQVVVVHQDADADPDPDPVPDGDADADPVGRDDPVVVVSNLLSQLQVQLQVVCVVVVHGGCARPVRHGDPPDSVVSSVNSVCVVPVVPD

Radius of gyration: 14.5 Å; chains: 1; bounding box: 34×38×36 Å